Protein AF-A0A8T5FC67-F1 (afdb_monomer_lite)

Structure (mmCIF, N/CA/C/O backbone):
data_AF-A0A8T5FC67-F1
#
_entry.id   AF-A0A8T5FC67-F1
#
loop_
_atom_site.group_PDB
_atom_site.id
_atom_site.type_symbol
_atom_site.label_atom_id
_atom_site.label_alt_id
_atom_site.label_comp_id
_atom_site.label_asym_id
_atom_site.label_entity_id
_atom_site.label_seq_id
_atom_site.pdbx_PDB_ins_code
_atom_site.Cartn_x
_atom_site.Cartn_y
_atom_site.Cartn_z
_atom_site.occupancy
_atom_site.B_iso_or_equiv
_atom_site.auth_seq_id
_atom_site.auth_comp_id
_atom_site.auth_asym_id
_atom_site.auth_atom_id
_atom_site.pdbx_PDB_model_num
ATOM 1 N N . MET A 1 1 ? -21.856 29.224 25.203 1.00 36.75 1 MET A N 1
ATOM 2 C CA . MET A 1 1 ? -22.076 27.956 24.467 1.00 36.75 1 MET A CA 1
ATOM 3 C C . MET A 1 1 ? -20.838 27.083 24.623 1.00 36.75 1 MET A C 1
ATOM 5 O O . MET A 1 1 ? -19.851 27.317 23.938 1.00 36.75 1 MET A O 1
ATOM 9 N N . ASN A 1 2 ? -20.854 26.128 25.559 1.00 39.06 2 ASN A N 1
ATOM 10 C CA . ASN A 1 2 ? -19.754 25.174 25.722 1.00 39.06 2 ASN A CA 1
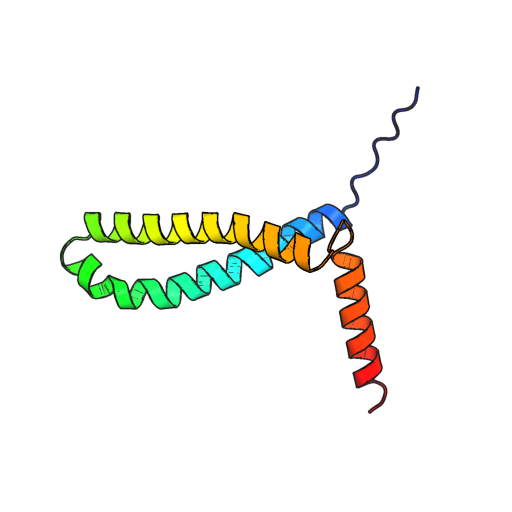ATOM 11 C C . ASN A 1 2 ? -19.773 24.189 24.552 1.00 39.06 2 ASN A C 1
ATOM 13 O O . ASN A 1 2 ? -20.626 23.305 24.485 1.00 39.06 2 ASN A O 1
ATOM 17 N N . LYS A 1 3 ? -18.838 24.361 23.616 1.00 44.00 3 LYS A N 1
ATOM 18 C CA . LYS A 1 3 ? -18.575 23.402 22.547 1.00 44.00 3 LYS A CA 1
ATOM 19 C C . LYS A 1 3 ? -17.946 22.178 23.209 1.00 44.00 3 LYS A C 1
ATOM 21 O O . LYS A 1 3 ? -16.771 22.198 23.561 1.00 44.00 3 LYS A O 1
ATOM 26 N N . ILE A 1 4 ? -18.749 21.143 23.451 1.00 50.00 4 ILE A N 1
ATOM 27 C CA . ILE A 1 4 ? -18.254 19.829 23.859 1.00 50.00 4 ILE A CA 1
ATOM 28 C C . ILE A 1 4 ? -17.401 19.352 22.685 1.00 50.00 4 ILE A C 1
ATOM 30 O O . ILE A 1 4 ? -17.928 18.905 21.669 1.00 50.00 4 ILE A O 1
ATOM 34 N N . ILE A 1 5 ? -16.085 19.544 22.780 1.00 49.97 5 ILE A N 1
ATOM 35 C CA . ILE A 1 5 ? -15.115 18.931 21.879 1.00 49.97 5 ILE A CA 1
ATOM 36 C C . ILE A 1 5 ? -15.278 17.439 22.142 1.00 49.97 5 ILE A C 1
ATOM 38 O O . ILE A 1 5 ? -14.772 16.916 23.136 1.00 49.97 5 ILE A O 1
ATOM 42 N N . SER A 1 6 ? -16.111 16.783 21.330 1.00 50.41 6 SER A N 1
ATOM 43 C CA . SER A 1 6 ? -16.294 15.345 21.378 1.00 50.41 6 SER A CA 1
ATOM 44 C C . SER A 1 6 ? -14.910 14.762 21.195 1.00 50.41 6 SER A C 1
ATOM 46 O O . SER A 1 6 ? -14.322 14.889 20.125 1.00 50.41 6 SER A O 1
ATOM 48 N N . LYS A 1 7 ? -14.363 14.226 22.283 1.00 50.75 7 LYS A N 1
ATOM 49 C CA . LYS A 1 7 ? -13.124 13.471 22.317 1.00 50.75 7 LYS A CA 1
ATOM 50 C C . LYS A 1 7 ? -13.275 12.391 21.258 1.00 50.75 7 LYS A C 1
ATOM 52 O O . LYS A 1 7 ? -13.936 11.387 21.522 1.00 50.75 7 LYS A O 1
ATOM 57 N N . ASP A 1 8 ? -12.773 12.667 20.056 1.00 55.31 8 ASP A N 1
ATOM 58 C CA . ASP A 1 8 ? -12.806 11.734 18.946 1.00 55.31 8 ASP A CA 1
ATOM 59 C C . ASP A 1 8 ? -12.084 10.505 19.473 1.00 55.31 8 ASP A C 1
ATOM 61 O O . ASP A 1 8 ? -10.932 10.557 19.916 1.00 55.31 8 ASP A O 1
ATOM 65 N N . SER A 1 9 ? -12.889 9.484 19.734 1.00 60.44 9 SER A N 1
ATOM 66 C CA . SER A 1 9 ? -12.571 8.475 20.727 1.00 60.44 9 SER A CA 1
ATOM 67 C C . SER A 1 9 ? -11.299 7.794 20.263 1.00 60.44 9 SER A C 1
ATOM 69 O O . SER A 1 9 ? -11.255 7.336 19.130 1.00 60.44 9 SER A O 1
ATOM 71 N N . HIS A 1 10 ? -10.277 7.686 21.115 1.00 61.50 10 HIS A N 1
ATOM 72 C CA . HIS A 1 10 ? -9.031 6.943 20.854 1.00 61.50 10 HIS A CA 1
ATOM 73 C C . HIS A 1 10 ? -9.263 5.626 20.082 1.00 61.50 10 HIS A C 1
ATOM 75 O O . HIS A 1 10 ? -8.442 5.192 19.283 1.00 61.50 10 HIS A O 1
ATOM 81 N N . LYS A 1 11 ? -10.427 5.009 20.307 1.00 60.00 11 LYS A N 1
ATOM 82 C CA . LYS A 1 11 ? -10.955 3.832 19.619 1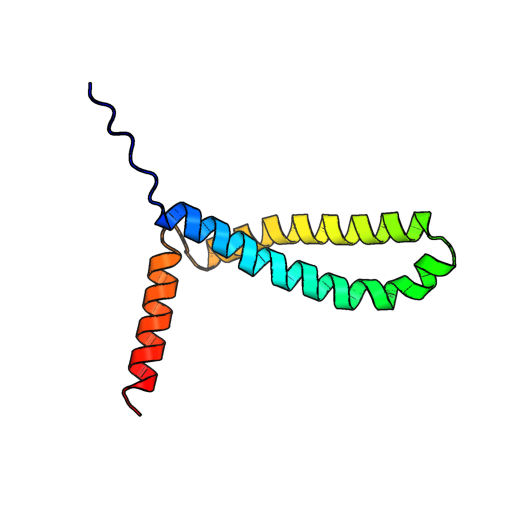.00 60.00 11 LYS A CA 1
ATOM 83 C C . LYS A 1 11 ? -11.107 4.018 18.097 1.00 60.00 11 LYS A C 1
ATOM 85 O O . LYS A 1 11 ? -10.713 3.128 17.357 1.00 60.00 11 LYS A O 1
ATOM 90 N N . LYS A 1 12 ? -11.638 5.141 17.615 1.00 64.25 12 LYS A N 1
ATOM 91 C CA . LYS A 1 12 ? -11.793 5.436 16.183 1.00 64.25 12 LYS A CA 1
ATOM 92 C C . LYS A 1 12 ? -10.434 5.600 15.496 1.00 64.25 12 LYS A C 1
ATOM 94 O O . LYS A 1 12 ? -10.159 4.890 14.537 1.00 64.25 12 LYS A O 1
ATOM 99 N N . SER A 1 13 ? -9.529 6.383 16.083 1.00 63.91 13 SER A N 1
ATOM 100 C CA . SER A 1 13 ? -8.159 6.543 15.570 1.00 63.91 13 SER A CA 1
ATOM 101 C C . SER A 1 13 ? -7.357 5.229 15.567 1.00 63.91 13 SER A C 1
ATOM 103 O O . SER A 1 13 ? -6.717 4.899 14.572 1.00 63.91 13 SER A O 1
ATOM 105 N N . ILE A 1 14 ? -7.445 4.415 16.630 1.00 70.00 14 ILE A N 1
ATOM 106 C CA . ILE A 1 14 ? -6.806 3.085 16.671 1.00 70.00 14 ILE A CA 1
ATOM 107 C C . ILE A 1 14 ? -7.383 2.174 15.590 1.00 70.00 14 ILE A C 1
ATOM 109 O O . ILE A 1 14 ? -6.644 1.431 14.953 1.00 70.00 14 ILE A O 1
ATOM 113 N N . SER A 1 15 ? -8.694 2.230 15.371 1.00 62.75 15 SER A N 1
ATOM 114 C CA . SER A 1 15 ? -9.349 1.455 14.327 1.00 62.75 15 SER A CA 1
ATOM 115 C C . SER A 1 15 ? -8.837 1.829 12.939 1.00 62.75 15 SER A C 1
ATOM 117 O O . SER A 1 15 ? -8.500 0.949 12.157 1.00 62.75 15 SER A O 1
ATOM 119 N N . GLU A 1 16 ? -8.744 3.120 12.637 1.00 64.75 16 GLU A N 1
ATOM 120 C CA . GLU A 1 16 ? -8.227 3.612 11.358 1.00 64.75 16 GLU A CA 1
ATOM 121 C C . GLU A 1 16 ? -6.756 3.238 11.168 1.00 64.75 16 GLU A C 1
ATOM 123 O O . GLU A 1 16 ? -6.379 2.720 10.116 1.00 64.75 16 GLU A O 1
ATOM 128 N N . ALA A 1 17 ? -5.935 3.395 12.209 1.00 69.44 17 ALA A N 1
ATOM 129 C CA . ALA A 1 17 ? -4.536 2.982 12.184 1.00 69.44 17 ALA A CA 1
ATOM 130 C C . ALA A 1 17 ? -4.387 1.465 11.979 1.00 69.44 17 ALA A C 1
ATOM 132 O O . ALA A 1 17 ? -3.515 1.022 11.227 1.00 69.44 17 ALA A O 1
ATOM 133 N N . PHE A 1 18 ? -5.261 0.663 12.594 1.00 68.81 18 PHE A N 1
ATOM 134 C CA . PHE A 1 18 ? -5.268 -0.791 12.456 1.00 68.81 18 PHE A CA 1
ATOM 135 C C . PHE A 1 18 ? -5.661 -1.213 11.045 1.00 68.81 18 PHE A C 1
ATOM 137 O O . PHE A 1 18 ? -5.006 -2.062 10.459 1.00 68.81 18 PHE A O 1
ATOM 144 N N . VAL A 1 19 ? -6.681 -0.589 10.464 1.00 67.69 19 VAL A N 1
ATOM 145 C CA . VAL A 1 19 ? -7.115 -0.836 9.083 1.00 67.69 19 VAL A CA 1
ATOM 146 C C . VAL A 1 19 ? -6.027 -0.456 8.090 1.00 67.69 19 VAL A C 1
ATOM 148 O O . VAL A 1 19 ? -5.753 -1.199 7.148 1.00 67.69 19 VAL A O 1
ATOM 151 N N . ASN A 1 20 ? -5.376 0.680 8.317 1.00 69.25 20 ASN A N 1
ATOM 152 C CA . ASN A 1 20 ? -4.310 1.141 7.446 1.00 69.25 20 ASN A CA 1
ATOM 153 C C . ASN A 1 20 ? -3.081 0.220 7.541 1.00 69.25 20 ASN A C 1
ATOM 155 O O . ASN A 1 20 ? -2.476 -0.107 6.523 1.00 69.25 20 ASN A O 1
ATOM 159 N N . SER A 1 21 ? -2.777 -0.280 8.742 1.00 69.19 21 SER A N 1
ATOM 160 C CA . SER A 1 21 ? -1.661 -1.201 8.982 1.00 69.19 21 SER A CA 1
ATOM 161 C C . SER A 1 21 ? -1.953 -2.626 8.499 1.00 69.19 21 SER A C 1
ATOM 163 O O . SER A 1 21 ? -1.173 -3.172 7.731 1.00 69.19 21 SER A O 1
ATOM 165 N N . PHE A 1 22 ? -3.088 -3.229 8.864 1.00 71.50 22 PHE A N 1
ATOM 166 C CA . PHE A 1 22 ? -3.455 -4.595 8.456 1.00 71.50 22 PHE A CA 1
ATOM 167 C C . PHE A 1 22 ? -3.885 -4.699 6.995 1.00 71.50 22 PHE A C 1
ATOM 169 O O . PHE A 1 22 ? -3.723 -5.753 6.391 1.00 71.50 22 PHE A O 1
ATOM 176 N N . GLY A 1 23 ? -4.426 -3.631 6.410 1.00 68.38 23 GLY A N 1
ATOM 177 C CA . GLY A 1 23 ? -4.686 -3.576 4.975 1.00 68.38 23 GLY A CA 1
ATOM 178 C C . GLY A 1 23 ? -3.420 -3.260 4.182 1.00 68.38 23 GLY A C 1
ATOM 179 O O . GLY A 1 23 ? -3.157 -3.884 3.164 1.00 68.38 23 GLY A O 1
ATOM 180 N N . GLY A 1 24 ? -2.617 -2.294 4.633 1.00 69.12 24 GLY A N 1
ATOM 181 C CA . GLY A 1 24 ? -1.447 -1.816 3.893 1.00 69.12 24 GLY A CA 1
ATOM 182 C C . GLY A 1 24 ? -0.238 -2.742 3.969 1.00 69.12 24 GLY A C 1
ATOM 183 O O . GLY A 1 24 ? 0.383 -3.014 2.942 1.00 69.12 24 GLY A O 1
ATOM 184 N N . TYR A 1 25 ? 0.088 -3.241 5.162 1.00 74.62 25 TYR A N 1
ATOM 185 C CA . TYR A 1 25 ? 1.336 -3.963 5.407 1.00 74.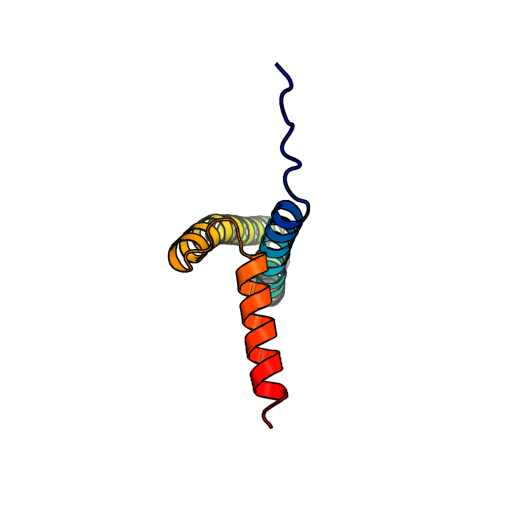62 25 TYR A CA 1
ATOM 186 C C . TYR A 1 25 ? 1.386 -5.336 4.716 1.00 74.62 25 TYR A C 1
ATOM 188 O O . TYR A 1 25 ? 2.338 -5.571 3.975 1.00 74.62 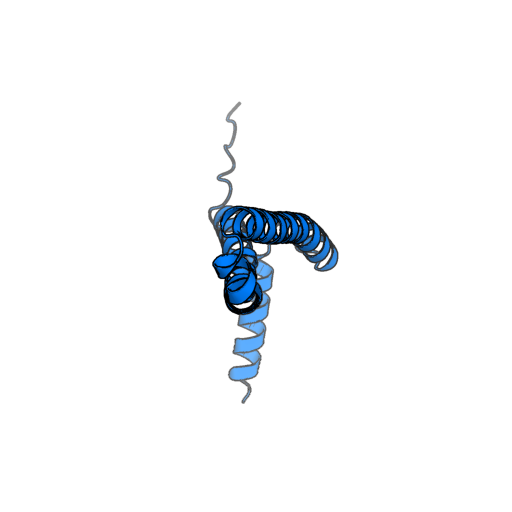25 TYR A O 1
ATOM 196 N N . PRO A 1 26 ? 0.371 -6.219 4.827 1.00 79.88 26 PRO A N 1
ATOM 197 C CA . PRO A 1 26 ? 0.404 -7.519 4.154 1.00 79.88 26 PRO A CA 1
ATOM 198 C C . PRO A 1 26 ? 0.341 -7.400 2.629 1.00 79.88 26 PRO A C 1
ATOM 200 O O . PRO A 1 26 ? 0.990 -8.173 1.932 1.00 79.88 26 PRO A O 1
ATOM 203 N N . ILE A 1 27 ? -0.400 -6.413 2.107 1.00 79.50 27 ILE A N 1
ATOM 204 C CA . ILE A 1 27 ? -0.493 -6.168 0.662 1.00 79.50 27 ILE A CA 1
ATOM 205 C C . ILE A 1 27 ? 0.852 -5.676 0.128 1.00 79.50 27 ILE A C 1
ATOM 207 O O . ILE A 1 27 ? 1.356 -6.238 -0.837 1.00 79.50 27 ILE A O 1
ATOM 211 N N . GLY A 1 28 ? 1.462 -4.671 0.763 1.00 81.62 28 GLY A N 1
ATOM 212 C CA . GLY A 1 28 ? 2.763 -4.147 0.339 1.00 81.62 28 GLY A CA 1
ATOM 213 C C . GLY A 1 28 ? 3.894 -5.171 0.470 1.00 81.62 28 GLY A C 1
ATOM 214 O O . GLY A 1 28 ? 4.746 -5.258 -0.414 1.00 81.62 28 GLY A O 1
ATOM 215 N N . TYR A 1 29 ? 3.875 -5.973 1.538 1.00 83.06 29 TYR A N 1
ATOM 216 C CA . TYR A 1 29 ? 4.865 -7.020 1.784 1.00 83.06 29 TYR A CA 1
ATOM 217 C C . TYR A 1 29 ? 4.727 -8.187 0.797 1.00 83.06 29 TYR A C 1
ATOM 219 O O . TYR A 1 29 ? 5.713 -8.605 0.193 1.00 83.06 29 TYR A O 1
ATOM 227 N N . GLY A 1 30 ? 3.498 -8.661 0.562 1.00 86.38 30 GLY A N 1
ATOM 228 C CA . GLY A 1 30 ? 3.221 -9.689 -0.443 1.00 86.38 30 GLY A CA 1
ATOM 229 C C . GLY A 1 30 ? 3.577 -9.225 -1.854 1.00 86.38 30 GLY A C 1
ATOM 230 O O . GLY A 1 30 ? 4.187 -9.976 -2.613 1.00 86.38 30 GLY A O 1
ATOM 231 N N . LEU A 1 31 ? 3.281 -7.963 -2.182 1.00 85.56 31 LEU A N 1
ATOM 232 C CA . LEU A 1 31 ? 3.679 -7.373 -3.456 1.00 85.56 31 LEU A CA 1
ATOM 233 C C . LEU A 1 31 ? 5.204 -7.351 -3.606 1.00 85.56 31 LEU A C 1
ATOM 235 O O . LEU A 1 31 ? 5.702 -7.712 -4.662 1.00 85.56 31 LEU A O 1
ATOM 239 N N . GLY A 1 32 ? 5.946 -7.010 -2.550 1.00 84.81 32 GLY A N 1
ATOM 240 C CA . GLY A 1 32 ? 7.412 -6.981 -2.583 1.00 84.81 32 GLY A CA 1
ATOM 241 C C . GLY A 1 32 ? 8.033 -8.350 -2.827 1.00 84.81 32 GLY A C 1
ATOM 242 O O . GLY A 1 32 ? 8.906 -8.479 -3.682 1.00 84.81 32 GLY A O 1
ATO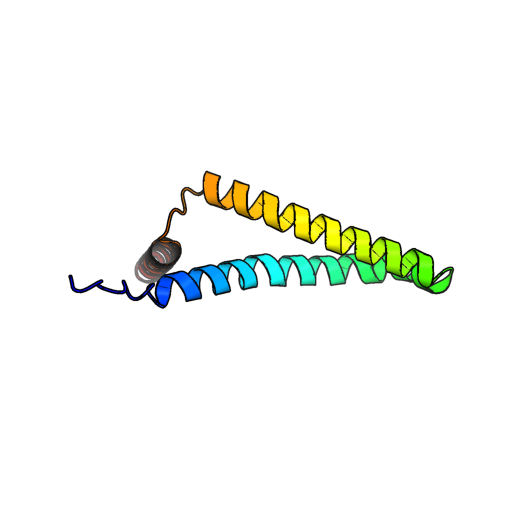M 243 N N . ILE A 1 33 ? 7.530 -9.384 -2.147 1.00 87.56 33 ILE A N 1
ATOM 244 C CA . ILE A 1 33 ? 7.991 -10.768 -2.338 1.00 87.56 33 ILE A CA 1
ATOM 245 C C . ILE A 1 33 ? 7.761 -11.251 -3.773 1.00 87.56 33 ILE A C 1
ATOM 247 O O . ILE A 1 33 ? 8.551 -12.042 -4.272 1.00 87.56 33 ILE A O 1
ATOM 251 N N . ILE A 1 34 ? 6.705 -10.790 -4.443 1.00 87.38 34 ILE A N 1
ATOM 252 C CA . ILE A 1 34 ? 6.380 -11.211 -5.812 1.00 87.38 34 ILE A CA 1
ATOM 253 C C . ILE A 1 34 ? 7.124 -10.354 -6.844 1.00 87.38 34 ILE A C 1
ATOM 255 O O . ILE A 1 34 ? 7.711 -10.876 -7.788 1.00 87.38 34 ILE A O 1
ATOM 259 N N . VAL A 1 35 ? 7.115 -9.033 -6.668 1.00 86.25 35 VAL A N 1
ATOM 260 C CA . VAL A 1 35 ? 7.630 -8.080 -7.655 1.00 86.25 35 VAL A CA 1
ATOM 261 C C . VAL A 1 35 ? 9.151 -8.120 -7.731 1.00 86.25 35 VAL A C 1
ATOM 263 O O . VAL A 1 35 ? 9.672 -8.126 -8.842 1.00 86.25 35 VAL A O 1
ATOM 266 N N . LEU A 1 36 ? 9.877 -8.199 -6.610 1.00 84.81 36 LEU A N 1
ATOM 267 C CA . LEU A 1 36 ? 11.346 -8.238 -6.647 1.00 84.81 36 LEU A CA 1
ATOM 268 C C . LEU A 1 36 ? 11.911 -9.395 -7.492 1.00 84.81 36 LEU A C 1
ATOM 270 O O . LEU A 1 36 ? 12.678 -9.112 -8.411 1.00 84.81 36 LEU A O 1
ATOM 274 N N . PRO A 1 37 ? 11.557 -10.673 -7.253 1.00 86.94 37 PRO A N 1
ATOM 275 C CA . PRO A 1 37 ? 12.111 -11.776 -8.036 1.00 86.94 37 PRO A CA 1
ATOM 276 C C . PRO A 1 37 ? 11.676 -11.738 -9.504 1.00 86.94 37 PRO A C 1
ATOM 278 O O . PRO A 1 37 ? 12.473 -12.083 -10.369 1.00 86.94 37 PRO A O 1
ATOM 281 N N . LEU A 1 38 ? 10.460 -11.267 -9.806 1.00 86.06 38 LEU A N 1
ATOM 282 C CA . LEU A 1 38 ? 10.004 -11.094 -11.191 1.00 86.06 38 LEU A CA 1
ATOM 283 C C . LEU A 1 38 ? 10.729 -9.953 -11.916 1.00 86.06 38 LEU A C 1
ATOM 285 O O . LEU A 1 38 ? 10.922 -10.019 -13.126 1.00 86.06 38 LEU A O 1
ATOM 289 N N . SER A 1 39 ? 11.147 -8.923 -11.179 1.00 83.38 39 SER A N 1
ATOM 290 C CA . SER A 1 39 ? 11.792 -7.736 -11.749 1.00 83.38 39 SER A CA 1
ATOM 291 C C . SER A 1 39 ? 13.318 -7.832 -11.768 1.00 83.38 39 SER A C 1
ATOM 293 O O . SER A 1 39 ? 13.952 -6.996 -12.397 1.00 83.38 39 SER A O 1
ATOM 295 N N . MET A 1 40 ? 13.922 -8.841 -11.126 1.00 84.75 40 MET A N 1
ATOM 296 C CA . MET A 1 40 ? 15.381 -9.029 -11.050 1.00 84.75 40 MET A CA 1
ATOM 297 C C . MET A 1 40 ? 16.067 -8.978 -12.420 1.00 84.75 40 MET A C 1
ATOM 299 O O . MET A 1 40 ? 17.084 -8.306 -12.554 1.00 84.75 40 MET A O 1
ATOM 303 N N . GLY A 1 41 ? 15.499 -9.634 -13.437 1.00 84.00 41 GLY A N 1
ATOM 304 C CA . GLY A 1 41 ? 16.050 -9.593 -14.795 1.00 84.00 41 GLY A CA 1
ATOM 305 C C . GLY A 1 41 ? 15.962 -8.201 -15.426 1.00 84.00 41 GLY A C 1
ATOM 306 O O . GLY A 1 41 ? 16.909 -7.738 -16.043 1.00 84.00 41 GLY A O 1
ATOM 307 N N . TRP A 1 42 ? 14.857 -7.486 -15.210 1.00 82.81 42 TRP A N 1
ATOM 308 C CA . TRP A 1 42 ? 14.661 -6.142 -15.764 1.00 82.81 42 TRP A CA 1
ATOM 309 C C . TRP A 1 42 ? 15.525 -5.092 -15.061 1.00 82.81 42 TRP A C 1
ATOM 311 O O . TRP A 1 42 ? 16.035 -4.190 -15.714 1.00 82.81 42 TRP A O 1
ATOM 321 N N . ILE A 1 43 ? 15.724 -5.229 -13.745 1.00 85.31 43 ILE A N 1
ATOM 322 C CA . ILE A 1 43 ? 16.602 -4.357 -12.951 1.00 85.31 43 ILE A CA 1
ATOM 323 C C . ILE A 1 43 ? 18.057 -4.473 -13.420 1.00 85.31 43 ILE A C 1
ATOM 325 O O . ILE A 1 43 ? 18.784 -3.486 -13.365 1.00 85.31 43 ILE A O 1
ATOM 329 N N . GLN A 1 44 ? 18.485 -5.662 -13.858 1.00 84.50 44 GLN A N 1
ATOM 330 C CA . GLN A 1 44 ? 19.849 -5.892 -14.340 1.00 84.50 44 GLN A CA 1
ATOM 331 C C . GLN A 1 44 ? 20.095 -5.302 -15.736 1.00 84.50 44 GLN A C 1
ATOM 333 O O . GLN A 1 44 ? 21.181 -4.784 -15.975 1.00 84.50 44 GLN A O 1
ATOM 338 N N . GLU A 1 45 ? 19.102 -5.353 -16.627 1.00 87.94 45 GLU A N 1
ATOM 339 C CA . GLU A 1 45 ? 19.203 -4.845 -18.005 1.00 87.94 45 GLU A CA 1
ATOM 340 C C . GLU A 1 45 ? 19.038 -3.315 -18.084 1.00 87.94 45 GLU A C 1
ATOM 342 O O . GLU A 1 45 ? 19.856 -2.626 -18.691 1.00 87.94 45 GLU A O 1
ATOM 347 N N . ASP A 1 46 ? 17.997 -2.764 -17.449 1.00 90.25 46 ASP A N 1
ATOM 348 C CA . ASP A 1 46 ? 17.750 -1.319 -17.378 1.00 90.25 46 ASP A CA 1
ATOM 349 C C . ASP A 1 46 ? 17.173 -0.937 -16.001 1.00 90.25 46 ASP A C 1
ATOM 351 O O . ASP A 1 46 ? 15.949 -0.956 -15.786 1.00 90.25 46 ASP A O 1
ATOM 355 N N . PRO A 1 47 ? 18.043 -0.536 -15.053 1.00 88.31 47 PRO A N 1
ATOM 356 C CA . PRO A 1 47 ? 17.635 -0.182 -13.700 1.00 88.31 47 PRO A CA 1
ATOM 357 C C . PRO A 1 47 ? 16.614 0.960 -13.648 1.00 88.31 47 PRO A C 1
ATOM 359 O O . PRO A 1 47 ? 15.772 0.999 -12.748 1.00 88.31 47 PRO A O 1
ATOM 362 N N . LEU A 1 48 ? 16.682 1.916 -14.579 1.00 90.88 48 LEU A N 1
ATOM 363 C CA . LEU A 1 48 ? 15.869 3.130 -14.525 1.00 90.88 48 LEU A CA 1
ATOM 364 C C . LEU A 1 48 ? 14.431 2.836 -14.958 1.00 90.88 48 LEU A C 1
ATOM 366 O O . LEU A 1 48 ? 13.485 3.193 -14.247 1.00 90.88 48 LEU A O 1
ATOM 370 N N . THR A 1 49 ? 14.270 2.113 -16.067 1.00 88.19 49 THR A N 1
ATOM 371 C CA . THR A 1 49 ? 12.956 1.668 -16.547 1.00 88.19 49 THR A CA 1
ATOM 372 C C . THR A 1 49 ? 12.320 0.674 -15.575 1.00 88.19 49 THR A C 1
ATOM 374 O O . THR A 1 49 ? 11.130 0.790 -15.269 1.00 88.19 49 THR A O 1
ATOM 377 N N . ALA A 1 50 ? 13.104 -0.252 -15.012 1.00 87.38 50 ALA A N 1
ATOM 378 C CA . ALA A 1 50 ? 12.610 -1.213 -14.028 1.00 87.38 50 ALA A CA 1
ATOM 379 C C . ALA A 1 50 ? 12.105 -0.531 -12.747 1.00 87.38 50 ALA A C 1
ATOM 381 O O . ALA A 1 50 ? 11.001 -0.824 -12.286 1.00 87.38 50 ALA A O 1
ATOM 382 N N . ASN A 1 51 ? 12.856 0.431 -12.201 1.00 89.56 51 ASN A N 1
ATOM 383 C CA . ASN A 1 51 ? 12.437 1.172 -11.009 1.00 89.56 51 ASN A CA 1
ATOM 384 C C . ASN A 1 51 ? 11.164 1.990 -11.255 1.00 89.56 51 ASN A C 1
ATOM 386 O O . ASN A 1 51 ? 10.276 2.016 -10.397 1.00 89.56 51 ASN A O 1
ATOM 390 N N . LEU A 1 52 ? 11.039 2.618 -12.429 1.00 91.94 52 LEU A N 1
ATOM 391 C CA . LEU A 1 52 ? 9.810 3.305 -12.829 1.00 91.94 52 LEU A CA 1
ATOM 392 C C . LEU A 1 52 ? 8.632 2.330 -12.894 1.00 91.94 52 LEU A C 1
ATOM 394 O O . LEU A 1 52 ? 7.601 2.587 -12.273 1.00 91.94 52 LEU A O 1
ATOM 398 N N . ALA A 1 53 ? 8.788 1.193 -13.573 1.00 88.75 53 ALA A N 1
ATOM 399 C CA . ALA A 1 53 ? 7.739 0.185 -13.700 1.00 88.75 53 ALA A CA 1
ATOM 400 C C . ALA A 1 53 ? 7.295 -0.368 -12.335 1.00 88.75 53 ALA A C 1
ATOM 402 O O . ALA A 1 53 ? 6.100 -0.395 -12.037 1.00 88.75 53 ALA A O 1
ATOM 403 N N . ILE A 1 54 ? 8.243 -0.733 -11.466 1.00 88.06 54 ILE A N 1
ATOM 404 C CA . ILE A 1 54 ? 7.963 -1.204 -10.101 1.00 88.06 54 ILE A CA 1
ATOM 405 C C . ILE A 1 54 ? 7.226 -0.124 -9.304 1.00 88.06 54 ILE A C 1
ATOM 407 O O . ILE A 1 54 ? 6.231 -0.415 -8.638 1.00 88.06 54 ILE A O 1
ATOM 411 N N . THR A 1 55 ? 7.660 1.133 -9.411 1.00 89.94 55 THR A N 1
ATOM 412 C CA . THR A 1 55 ? 6.997 2.266 -8.752 1.00 89.94 55 THR A CA 1
ATOM 413 C C . THR A 1 55 ? 5.565 2.436 -9.252 1.00 89.94 55 THR A C 1
ATOM 415 O O . THR A 1 55 ? 4.656 2.608 -8.442 1.00 89.94 55 THR A O 1
ATOM 418 N N . PHE A 1 56 ? 5.325 2.317 -10.561 1.00 91.12 56 PHE A N 1
ATOM 419 C CA . PHE A 1 56 ? 3.979 2.354 -11.137 1.00 91.12 56 PHE A CA 1
ATOM 420 C C . PHE A 1 56 ? 3.100 1.201 -10.646 1.00 91.12 56 PHE A C 1
ATOM 422 O O . PHE A 1 56 ? 1.925 1.418 -10.335 1.00 91.12 56 PHE A O 1
ATOM 429 N N . VAL A 1 57 ? 3.651 -0.008 -10.515 1.00 88.19 57 VAL A N 1
ATOM 430 C CA . VAL A 1 57 ? 2.940 -1.166 -9.955 1.00 88.19 57 VAL A CA 1
ATOM 431 C C . VAL A 1 57 ? 2.563 -0.903 -8.496 1.00 88.19 57 VAL A C 1
ATOM 433 O O . VAL A 1 57 ? 1.393 -1.030 -8.130 1.00 88.19 57 VAL A O 1
ATOM 436 N N . TYR A 1 58 ? 3.510 -0.450 -7.673 1.00 87.62 58 TYR A N 1
ATOM 437 C CA . TYR A 1 58 ? 3.254 -0.097 -6.273 1.00 87.62 58 TYR A CA 1
ATOM 438 C C . TYR A 1 58 ? 2.245 1.045 -6.122 1.00 87.62 58 TYR A C 1
ATOM 440 O O . TYR A 1 58 ? 1.370 0.989 -5.251 1.00 87.62 58 TYR A O 1
ATOM 448 N N . ALA A 1 59 ? 2.324 2.065 -6.978 1.00 88.12 59 ALA A N 1
ATOM 449 C CA . ALA A 1 59 ? 1.380 3.173 -7.003 1.00 88.12 59 ALA A CA 1
ATOM 450 C C . ALA A 1 59 ? -0.025 2.680 -7.366 1.00 88.12 59 ALA A C 1
ATOM 452 O O . ALA A 1 59 ? -0.980 2.945 -6.635 1.00 88.12 59 ALA A O 1
ATOM 453 N N . THR A 1 60 ? -0.151 1.888 -8.432 1.00 86.62 60 THR A N 1
ATOM 454 C CA . THR A 1 60 ? -1.431 1.320 -8.877 1.00 86.62 60 THR A CA 1
ATOM 455 C C . THR A 1 60 ? -2.044 0.447 -7.792 1.00 86.62 60 THR A C 1
ATOM 457 O O . THR A 1 60 ? -3.211 0.618 -7.459 1.00 86.62 60 THR A O 1
ATOM 460 N N . VAL A 1 61 ? -1.262 -0.428 -7.159 1.00 84.44 61 VAL A N 1
ATOM 461 C CA . VAL A 1 61 ? -1.736 -1.263 -6.046 1.00 84.44 61 VAL A CA 1
ATOM 462 C C . VAL A 1 61 ? -2.138 -0.414 -4.841 1.00 84.44 61 VAL A C 1
ATOM 464 O O . VAL A 1 61 ? -3.127 -0.729 -4.185 1.00 84.44 61 VAL A O 1
ATOM 467 N N . SER A 1 62 ? -1.449 0.694 -4.566 1.00 79.44 62 SER A N 1
ATOM 468 C CA . SER A 1 62 ? -1.827 1.629 -3.495 1.00 79.44 62 SER A CA 1
ATOM 469 C C . SER A 1 62 ? -3.145 2.359 -3.791 1.00 79.44 62 SER A C 1
ATOM 471 O O . SER A 1 62 ? -3.980 2.529 -2.893 1.00 79.44 62 SER A O 1
ATOM 473 N N . PHE A 1 63 ? -3.386 2.727 -5.052 1.00 80.88 63 PHE A N 1
ATOM 474 C CA . PHE A 1 63 ? -4.664 3.284 -5.505 1.00 80.88 63 PHE A CA 1
ATOM 475 C C . PHE A 1 63 ? -5.785 2.244 -5.469 1.00 80.88 63 PHE A C 1
ATOM 477 O O . PHE A 1 63 ? -6.853 2.512 -4.916 1.00 80.88 63 PHE A O 1
ATOM 484 N N . VAL A 1 64 ? -5.530 1.034 -5.977 1.00 82.44 64 VAL A N 1
ATOM 485 C CA . VAL A 1 64 ? -6.464 -0.095 -5.914 1.00 82.44 64 VAL A CA 1
ATOM 486 C C . VAL A 1 64 ? -6.783 -0.410 -4.463 1.00 82.44 64 VAL A C 1
ATOM 488 O O . VAL A 1 64 ? -7.954 -0.531 -4.139 1.00 82.44 64 VAL A O 1
ATOM 491 N N . ARG A 1 65 ? -5.799 -0.435 -3.555 1.00 73.00 65 ARG A N 1
ATOM 492 C CA . ARG A 1 65 ? -6.030 -0.600 -2.113 1.00 73.00 65 ARG A CA 1
ATOM 493 C C . ARG A 1 65 ? -6.975 0.472 -1.584 1.00 73.00 65 ARG A C 1
ATOM 495 O O . ARG A 1 65 ? -7.910 0.138 -0.868 1.00 73.00 65 ARG A O 1
ATOM 502 N N . SER A 1 66 ? -6.769 1.734 -1.946 1.00 69.31 66 SER A N 1
ATOM 503 C CA . SER A 1 66 ? -7.626 2.839 -1.501 1.00 69.31 66 SER A CA 1
ATOM 504 C C . SER A 1 66 ? -9.074 2.684 -1.987 1.00 69.31 66 SER A C 1
ATOM 506 O O . SER A 1 66 ? -10.006 2.970 -1.240 1.00 69.31 66 SER A O 1
ATOM 508 N N . TYR A 1 67 ? -9.282 2.158 -3.198 1.00 68.81 67 TYR A N 1
ATOM 509 C CA . TYR A 1 67 ? -10.616 1.921 -3.766 1.00 68.81 67 TYR A CA 1
ATOM 510 C C . TYR A 1 67 ? -11.268 0.620 -3.261 1.00 68.81 67 TYR A C 1
ATOM 512 O O . TYR A 1 67 ? -12.463 0.580 -2.971 1.00 68.81 67 TYR A O 1
ATOM 520 N N . PHE A 1 68 ? -10.480 -0.446 -3.118 1.00 65.94 68 PHE A N 1
ATOM 521 C CA . PHE A 1 68 ? -10.918 -1.766 -2.675 1.00 65.94 68 PHE A CA 1
ATOM 522 C C . PHE A 1 68 ? -11.192 -1.780 -1.173 1.00 65.94 68 PHE A C 1
ATOM 524 O O . PHE A 1 68 ? -12.193 -2.350 -0.765 1.00 65.94 68 PHE A O 1
ATOM 531 N N . LEU A 1 69 ? -10.386 -1.092 -0.352 1.00 62.12 69 LEU A N 1
ATOM 532 C CA . LEU A 1 69 ? -10.717 -0.848 1.055 1.00 62.12 69 LEU A CA 1
ATOM 533 C C . LEU A 1 69 ? -12.042 -0.104 1.153 1.00 62.12 69 LEU A C 1
ATOM 535 O O . LEU A 1 69 ? -12.909 -0.556 1.880 1.00 62.12 69 LEU A O 1
ATOM 539 N N . ARG A 1 70 ? -12.257 0.956 0.368 1.00 63.09 70 ARG A N 1
ATOM 540 C CA . ARG A 1 70 ? -13.536 1.682 0.364 1.00 63.09 70 ARG A CA 1
ATOM 541 C C . ARG A 1 70 ? -14.710 0.757 0.023 1.00 63.09 70 ARG A C 1
ATOM 543 O O . ARG A 1 70 ? -15.678 0.688 0.771 1.00 63.09 70 ARG A O 1
ATOM 550 N N . ARG A 1 71 ? -14.568 -0.055 -1.030 1.00 65.62 71 ARG A N 1
ATOM 551 C CA . ARG A 1 71 ? -15.612 -0.988 -1.483 1.00 65.62 71 ARG A CA 1
ATOM 552 C C . ARG A 1 71 ? -15.847 -2.170 -0.533 1.00 65.62 71 ARG A C 1
ATOM 554 O O . ARG A 1 71 ? -16.985 -2.610 -0.378 1.00 65.62 71 ARG A O 1
ATOM 561 N N . VAL A 1 72 ? -14.797 -2.712 0.080 1.00 62.22 72 VAL A N 1
ATOM 562 C CA . VAL A 1 72 ? -14.883 -3.802 1.064 1.00 62.22 72 VAL A CA 1
ATOM 563 C C . VAL A 1 72 ? -15.449 -3.270 2.380 1.00 62.22 72 VAL A C 1
ATOM 565 O O . VAL A 1 72 ? -16.305 -3.920 2.964 1.00 62.22 72 VAL A O 1
ATOM 568 N N . PHE A 1 73 ? -15.070 -2.069 2.814 1.00 57.41 73 PHE A N 1
ATOM 569 C CA . PHE A 1 73 ? -15.643 -1.418 3.996 1.00 57.41 73 PHE A CA 1
ATOM 570 C C . PHE A 1 73 ? -17.138 -1.150 3.841 1.00 57.41 73 PHE A C 1
ATOM 572 O O . PHE A 1 73 ? -17.907 -1.490 4.741 1.00 57.41 73 PHE A O 1
ATOM 579 N N . GLU A 1 74 ? -17.547 -0.621 2.685 1.00 58.12 74 GLU A N 1
ATOM 580 C CA . GLU A 1 74 ? -18.956 -0.408 2.345 1.00 58.12 74 GLU A CA 1
ATOM 581 C C . GLU A 1 74 ? -19.731 -1.734 2.294 1.00 58.12 74 GLU A C 1
ATOM 583 O O . GLU A 1 74 ? -20.809 -1.843 2.874 1.00 58.12 74 GLU A O 1
ATOM 588 N N . ARG A 1 75 ? -19.177 -2.785 1.667 1.00 54.97 75 ARG A N 1
ATOM 589 C CA . ARG A 1 75 ? -19.840 -4.102 1.597 1.00 54.97 75 ARG A CA 1
ATOM 590 C C . ARG A 1 75 ? -19.926 -4.831 2.934 1.00 54.97 75 ARG A C 1
ATOM 592 O O . ARG A 1 75 ? -20.883 -5.569 3.143 1.00 54.97 75 ARG A O 1
ATOM 599 N N . PHE A 1 76 ? -18.944 -4.670 3.817 1.00 55.41 76 PHE A N 1
ATOM 600 C CA . PHE A 1 76 ? -18.970 -5.289 5.143 1.00 55.41 76 PHE A CA 1
ATOM 601 C C . PHE A 1 76 ? -19.772 -4.472 6.171 1.00 55.41 76 PHE A C 1
ATOM 603 O O . PHE A 1 76 ? -19.867 -4.892 7.326 1.00 55.41 76 PHE A O 1
ATOM 610 N N . GLY A 1 77 ? -20.378 -3.345 5.769 1.00 47.38 77 GLY A N 1
ATOM 611 C CA . GLY A 1 77 ? -21.239 -2.533 6.632 1.00 47.38 77 GLY A CA 1
ATOM 612 C C . GLY A 1 77 ? -20.510 -2.028 7.873 1.00 47.38 77 GLY A C 1
ATOM 613 O O . GLY A 1 77 ? -21.105 -1.935 8.949 1.00 47.38 77 GLY A O 1
ATOM 614 N N . ILE A 1 78 ? -19.202 -1.778 7.757 1.00 49.31 78 ILE A N 1
ATOM 615 C CA . ILE A 1 78 ? -18.382 -1.370 8.894 1.00 49.31 78 ILE A CA 1
ATOM 616 C C . ILE A 1 78 ? -18.376 0.150 8.986 1.00 49.31 78 ILE A C 1
ATOM 618 O O . ILE A 1 78 ? -17.342 0.801 8.881 1.00 49.31 78 ILE A O 1
ATOM 622 N N . ASP A 1 79 ? -19.570 0.695 9.192 1.00 44.47 79 ASP A N 1
ATOM 623 C CA . ASP A 1 79 ? -19.743 2.064 9.643 1.00 44.47 79 ASP A CA 1
ATOM 624 C C . ASP A 1 79 ? -19.303 2.172 11.112 1.00 44.47 79 ASP A C 1
ATOM 626 O O . ASP A 1 79 ? -19.739 1.410 11.986 1.00 44.47 79 ASP A O 1
ATOM 630 N N . ASP A 1 80 ? -18.366 3.094 11.345 1.00 53.62 80 ASP A N 1
ATOM 631 C CA . ASP A 1 80 ? -17.857 3.663 12.606 1.00 53.62 80 ASP A CA 1
ATOM 632 C C . ASP A 1 80 ? -17.381 2.737 13.749 1.00 53.62 80 ASP A C 1
ATOM 634 O O . ASP A 1 80 ? -16.765 3.205 14.708 1.00 53.62 80 ASP A O 1
ATOM 638 N N . ASN A 1 81 ? -17.611 1.424 13.705 1.00 52.69 81 ASN A N 1
ATOM 639 C CA . ASN A 1 81 ? -17.432 0.547 14.869 1.00 52.69 81 ASN A CA 1
ATOM 640 C C . ASN A 1 81 ? -16.670 -0.753 14.565 1.00 52.69 81 ASN A C 1
ATOM 642 O O . ASN A 1 81 ? -16.960 -1.801 15.153 1.00 52.69 81 ASN A O 1
ATOM 646 N N . PHE A 1 82 ? -15.636 -0.681 13.719 1.00 58.00 82 PHE A N 1
ATOM 647 C CA . PHE A 1 82 ? -14.683 -1.776 13.448 1.00 58.00 82 PHE A CA 1
ATOM 648 C C . PHE A 1 82 ? -14.221 -2.491 14.732 1.00 58.00 82 PHE A C 1
ATOM 650 O O . PHE A 1 82 ? -14.170 -3.720 14.795 1.00 58.00 82 PHE A O 1
ATOM 657 N N . ILE A 1 83 ? -13.986 -1.729 15.807 1.00 56.62 83 ILE A N 1
ATOM 658 C CA . ILE A 1 83 ? -13.607 -2.266 17.120 1.00 56.62 83 ILE A CA 1
ATOM 659 C C . ILE A 1 83 ? -14.706 -3.137 17.738 1.00 56.62 83 ILE A C 1
ATOM 661 O O . ILE A 1 83 ? -14.405 -4.191 18.294 1.00 56.62 83 ILE A O 1
ATOM 665 N N . LYS A 1 84 ? -15.989 -2.771 17.629 1.00 59.06 84 LYS A N 1
ATOM 666 C CA . LYS A 1 84 ? -17.080 -3.623 18.138 1.00 59.06 84 LYS A CA 1
ATOM 667 C C . LYS A 1 84 ? -17.224 -4.910 17.331 1.00 59.06 84 LYS A C 1
ATOM 669 O O . LYS A 1 84 ? -17.595 -5.930 17.912 1.00 59.06 84 LYS A O 1
ATOM 674 N N . LEU A 1 85 ? -16.933 -4.876 16.031 1.00 59.44 85 LEU A N 1
ATOM 675 C CA . LEU A 1 85 ? -17.023 -6.040 15.150 1.00 59.44 85 LEU A CA 1
ATOM 676 C C . LEU A 1 85 ? -15.867 -7.017 15.416 1.00 59.44 85 LEU A C 1
ATOM 678 O O . LEU A 1 85 ? -16.116 -8.202 15.636 1.00 59.44 85 LEU A O 1
ATOM 682 N N . GLY A 1 86 ? -14.642 -6.502 15.571 1.00 60.50 86 GLY A N 1
ATOM 683 C CA . GLY A 1 86 ? -13.483 -7.274 16.033 1.00 60.50 86 GLY A CA 1
ATOM 684 C C . GLY A 1 86 ? -13.683 -7.870 17.433 1.00 60.50 86 GLY A C 1
ATOM 685 O O . GLY A 1 86 ? -13.455 -9.060 17.638 1.00 60.50 86 GLY A O 1
ATOM 686 N N . ILE A 1 87 ? -14.216 -7.096 18.388 1.00 61.25 87 ILE A N 1
ATOM 687 C CA . ILE A 1 87 ? -14.538 -7.593 19.739 1.00 61.25 87 ILE A CA 1
ATOM 688 C C . ILE A 1 87 ? -15.644 -8.660 19.702 1.00 61.25 87 ILE A C 1
ATOM 690 O O . ILE A 1 87 ? -15.559 -9.639 20.444 1.00 61.25 87 ILE A O 1
ATOM 694 N N . LYS A 1 88 ? -16.676 -8.516 18.854 1.00 65.56 88 LYS A N 1
ATOM 695 C CA . LYS A 1 88 ? -17.708 -9.553 18.663 1.00 65.56 88 LYS A CA 1
ATOM 696 C C . LYS A 1 88 ? -17.125 -10.820 18.040 1.00 65.56 88 LYS A C 1
ATOM 698 O O . LYS A 1 88 ? -17.463 -11.905 18.504 1.00 65.56 88 LYS A O 1
ATOM 703 N N . GLY A 1 89 ? -16.241 -10.687 17.051 1.00 62.78 89 GLY A N 1
ATOM 704 C CA . GLY A 1 89 ? -15.524 -11.804 16.434 1.00 62.78 89 GLY A CA 1
ATOM 705 C C . GLY A 1 89 ? -14.675 -12.563 17.452 1.00 62.78 89 GLY A C 1
ATOM 706 O O . GLY A 1 89 ? -14.869 -13.760 17.640 1.00 62.78 89 GLY A O 1
ATOM 707 N N . ILE A 1 90 ? -13.832 -11.853 18.209 1.00 63.00 90 ILE A N 1
ATOM 708 C CA . ILE A 1 90 ? -12.984 -12.444 19.257 1.00 63.00 90 ILE A CA 1
ATOM 709 C C . ILE A 1 90 ? -13.831 -13.066 20.374 1.00 63.00 90 ILE A C 1
ATOM 711 O O . ILE A 1 90 ? -13.533 -14.174 20.815 1.00 63.00 90 ILE A O 1
ATOM 715 N N . ARG A 1 91 ? -14.916 -12.412 20.819 1.00 65.50 91 ARG A N 1
ATOM 716 C CA . ARG A 1 91 ? -15.849 -13.005 21.797 1.00 65.50 91 ARG A CA 1
ATOM 717 C C . ARG A 1 91 ? -16.497 -14.277 21.265 1.00 65.50 91 ARG A C 1
ATOM 719 O O . ARG A 1 91 ? -16.630 -15.227 22.030 1.00 65.50 91 ARG A O 1
ATOM 726 N N . LYS A 1 92 ? -16.887 -14.314 19.987 1.00 66.06 92 LYS A N 1
ATOM 727 C CA . LYS A 1 92 ? -17.477 -15.503 19.360 1.00 66.06 92 LYS A CA 1
ATOM 728 C C . LYS A 1 92 ? -16.458 -16.643 19.288 1.00 66.06 92 LYS A C 1
ATOM 730 O O . LYS A 1 92 ? -16.787 -17.752 19.696 1.00 66.06 92 LYS A O 1
ATOM 735 N N . SER A 1 93 ? -15.213 -16.356 18.909 1.00 61.72 93 SER A N 1
ATOM 736 C CA . SER A 1 93 ? -14.124 -17.343 18.895 1.00 61.72 93 SER A CA 1
ATOM 737 C C . SER A 1 93 ? -13.764 -17.849 20.296 1.00 61.72 93 SER A C 1
ATOM 739 O O . SER A 1 93 ? -13.631 -19.053 20.487 1.00 61.72 93 SER A O 1
ATOM 741 N N . LYS A 1 94 ? -13.703 -16.971 21.310 1.00 62.97 94 LYS A N 1
ATOM 742 C CA . LYS A 1 94 ? -13.487 -17.382 22.713 1.00 62.97 94 LYS A CA 1
ATOM 743 C C . LYS A 1 94 ? -14.616 -18.263 23.247 1.00 62.97 94 LYS A C 1
ATOM 745 O O . LYS A 1 94 ? -14.351 -19.172 24.023 1.00 62.97 94 LYS A O 1
ATOM 750 N N . LYS A 1 95 ? -15.865 -17.996 22.852 1.00 64.38 95 LYS A N 1
ATOM 751 C CA . LYS A 1 95 ? -17.034 -18.779 23.283 1.00 64.38 95 LYS A CA 1
ATOM 752 C C . LYS A 1 95 ? -17.062 -20.168 22.636 1.00 64.3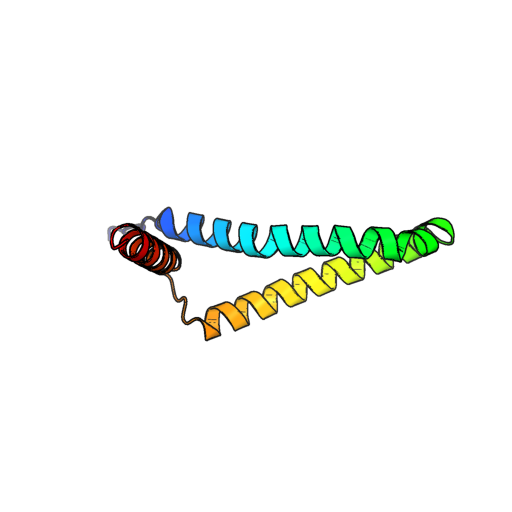8 95 LYS A C 1
ATOM 754 O O . LYS A 1 95 ? -17.438 -21.125 23.295 1.00 64.38 95 LYS A O 1
ATOM 759 N N . ILE A 1 96 ? -16.620 -20.274 21.382 1.00 64.00 96 ILE A N 1
ATOM 760 C CA . ILE A 1 96 ? -16.449 -21.554 20.677 1.00 64.00 96 ILE A CA 1
ATOM 761 C C . ILE A 1 96 ? -15.302 -22.369 21.293 1.00 64.00 96 ILE A C 1
ATOM 763 O O . ILE A 1 96 ? -15.441 -23.574 21.459 1.00 64.00 96 ILE A O 1
ATOM 767 N N . PHE A 1 97 ? -14.204 -21.718 21.688 1.00 57.44 97 PHE A N 1
ATOM 768 C CA . PHE A 1 97 ? -13.050 -22.390 22.295 1.00 57.44 97 PHE A CA 1
ATOM 769 C C . PHE A 1 97 ? -13.277 -22.818 23.758 1.00 57.44 97 PHE A C 1
ATOM 771 O O . PHE A 1 97 ? -12.647 -23.760 24.204 1.00 57.44 97 PHE A O 1
ATOM 778 N N . GLN A 1 98 ? -14.176 -22.157 24.501 1.00 57.09 98 GLN A N 1
ATOM 779 C CA . GLN A 1 98 ? -14.577 -22.570 25.861 1.00 57.09 98 GLN A CA 1
ATOM 780 C C . GLN A 1 98 ? -15.701 -23.619 25.900 1.00 57.09 98 GLN A C 1
ATOM 782 O O . GLN A 1 98 ? -16.042 -24.100 26.974 1.00 57.09 98 GLN A O 1
ATOM 787 N N . SER A 1 99 ? -16.314 -23.938 24.758 1.00 54.84 99 SER A N 1
ATOM 788 C CA . SER A 1 99 ? -17.382 -24.944 24.659 1.00 54.84 99 SER A CA 1
ATOM 789 C C . SER A 1 99 ? -16.863 -26.310 24.187 1.00 54.84 99 SER A C 1
ATOM 791 O O . SER A 1 99 ? -17.666 -27.165 23.812 1.00 54.84 99 SER A O 1
ATOM 793 N N . LYS A 1 100 ? -15.543 -26.491 24.157 1.00 46.84 100 LYS A N 1
ATOM 794 C CA . LYS A 1 100 ? -14.842 -27.717 23.782 1.00 46.84 100 LYS A CA 1
ATOM 795 C C . LYS A 1 100 ? -13.949 -28.131 24.941 1.00 46.84 100 LYS A C 1
ATOM 797 O O . LYS A 1 100 ? -13.812 -29.354 25.134 1.00 46.84 100 LYS A O 1
#

pLDDT: mean 70.17, std 14.36, range [36.75, 91.94]

Radius of gyration: 20.15 Å; chains: 1; bounding box: 42×56×44 Å

Sequence (100 aa):
MNKIISKDSHKKSISEAFVNSFGGYPIGYGLGIIVLPLSMGWIQEDPLTANLAITFVYATVSFVRSYFLRRVFERFGIDDNFIKLGIKGIRKSKKIFQSK

Foldseek 3Di:
DDPPPPPPDPQQVVLVVCCCCVLPVVLVVVLCVPLCVVLVVVCVVPVVVSVVVSVVVVVVSVVVSVVVSVVVCVVVVVPRCSVVVVVVVVVVVVVVVVVD

Secondary structure (DSSP, 8-state):
---------HHHHHHHHHHHHHHHHHHHHHHHHHHHHHHHHHHHH-HHHHHHHHHHHHHHHHHHHHHHHHHHHHHTT--S-HHHHHHHHHHHHHHHHTT-